Protein AF-A0A6V7JZI3-F1 (afdb_monomer_lite)

Foldseek 3Di:
DVVVVVVVVVVVVVVVVVVLCVLLVVQCVVVVHPDSVVLDDPDPCCLPPSVLVSLVPDPPCSVVVVVVSVVVVVCVVVVVVCVVLVVVLVVVCVVPVPDDSVVSSVVSVVVVVVVVVVVVDD

Structure (mmCIF, N/CA/C/O backbone):
data_AF-A0A6V7JZI3-F1
#
_entry.id   AF-A0A6V7JZI3-F1
#
loop_
_atom_site.group_PDB
_atom_site.id
_atom_site.type_symbol
_atom_site.label_atom_id
_atom_site.label_alt_id
_atom_site.label_comp_id
_atom_site.label_asym_id
_atom_site.label_entity_id
_atom_site.label_seq_id
_atom_site.pdbx_PDB_ins_code
_atom_site.Cartn_x
_atom_site.Cartn_y
_atom_site.Cartn_z
_atom_site.occupancy
_atom_site.B_iso_or_equiv
_atom_site.auth_seq_id
_atom_site.auth_comp_id
_atom_site.auth_asym_id
_atom_site.auth_atom_id
_atom_site.pdbx_PDB_model_num
ATOM 1 N N . ASP A 1 1 ? 11.018 18.668 -3.837 1.00 80.94 1 ASP A N 1
ATOM 2 C CA . ASP A 1 1 ? 10.198 17.506 -4.212 1.00 80.94 1 ASP A CA 1
ATOM 3 C C . ASP A 1 1 ? 10.286 16.393 -3.173 1.00 80.94 1 ASP A C 1
ATOM 5 O O . ASP A 1 1 ? 9.366 16.262 -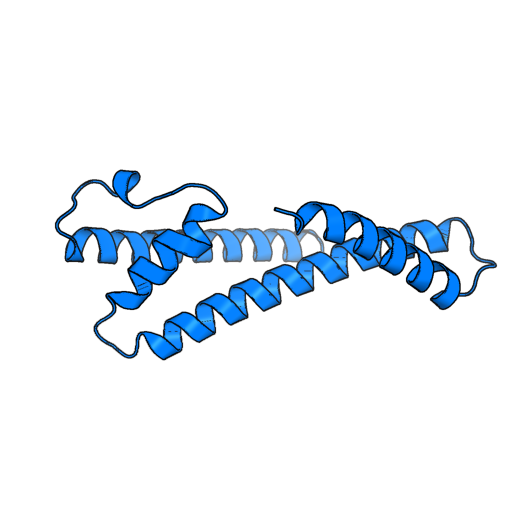2.380 1.00 80.94 1 ASP A O 1
ATOM 9 N N . VAL A 1 2 ? 11.439 15.725 -3.031 1.00 89.00 2 VAL A N 1
ATOM 10 C CA . VAL A 1 2 ? 11.650 14.648 -2.035 1.00 89.00 2 VAL A CA 1
ATOM 11 C C . VAL A 1 2 ? 11.252 15.055 -0.611 1.00 89.00 2 VAL A C 1
ATOM 13 O O . VAL A 1 2 ? 10.502 14.341 0.039 1.00 89.00 2 VAL A O 1
ATOM 16 N N . MET A 1 3 ? 11.663 16.243 -0.149 1.00 92.06 3 MET A N 1
ATOM 17 C CA . MET A 1 3 ? 11.278 16.741 1.179 1.00 92.06 3 MET A CA 1
ATOM 18 C C . MET A 1 3 ? 9.757 16.883 1.341 1.00 92.06 3 MET A C 1
ATOM 20 O O . MET A 1 3 ? 9.237 16.577 2.406 1.00 92.06 3 MET A O 1
ATOM 24 N N . ILE A 1 4 ? 9.036 17.308 0.299 1.00 93.88 4 ILE A N 1
ATOM 25 C CA . ILE A 1 4 ? 7.576 17.474 0.345 1.00 93.88 4 ILE A CA 1
ATOM 26 C C . ILE A 1 4 ? 6.907 16.097 0.398 1.00 93.88 4 ILE A C 1
ATOM 28 O O . ILE A 1 4 ? 6.070 15.870 1.264 1.00 93.88 4 ILE A O 1
ATOM 32 N N . ILE A 1 5 ? 7.330 15.164 -0.460 1.00 91.69 5 ILE A N 1
ATOM 33 C CA . ILE A 1 5 ? 6.788 13.798 -0.519 1.00 91.69 5 ILE A CA 1
ATOM 34 C C . ILE A 1 5 ? 7.008 13.067 0.811 1.00 91.69 5 ILE A C 1
ATOM 36 O O . ILE A 1 5 ? 6.056 12.553 1.388 1.00 91.69 5 ILE A O 1
ATOM 40 N N . THR A 1 6 ? 8.234 13.079 1.343 1.00 91.81 6 THR A N 1
ATOM 41 C CA . THR A 1 6 ? 8.553 12.416 2.617 1.00 91.81 6 THR A CA 1
ATOM 42 C C . THR A 1 6 ? 7.820 13.056 3.797 1.00 91.81 6 THR A C 1
ATOM 44 O O . THR A 1 6 ? 7.347 12.347 4.685 1.00 91.81 6 THR A O 1
ATOM 47 N N . SER A 1 7 ? 7.671 14.385 3.807 1.00 93.81 7 SER A N 1
ATOM 48 C CA . SER A 1 7 ? 6.916 15.072 4.865 1.00 93.81 7 SER A CA 1
ATOM 49 C C . SER A 1 7 ? 5.433 14.704 4.823 1.00 93.81 7 SER A C 1
ATOM 51 O O . SER A 1 7 ? 4.849 14.396 5.859 1.00 93.81 7 SER A O 1
ATOM 53 N N . LEU A 1 8 ? 4.826 14.701 3.632 1.00 91.50 8 LEU A N 1
ATOM 54 C CA . LEU A 1 8 ? 3.419 14.341 3.444 1.00 91.50 8 LEU A CA 1
ATOM 55 C C . LEU A 1 8 ? 3.147 12.881 3.807 1.00 91.50 8 LEU A C 1
ATOM 57 O O . LEU A 1 8 ? 2.147 12.600 4.465 1.00 91.50 8 LEU A O 1
ATOM 61 N N . ASP A 1 9 ? 4.038 11.967 3.428 1.00 90.00 9 ASP A N 1
ATOM 62 C CA . ASP A 1 9 ? 3.952 10.549 3.785 1.00 90.00 9 ASP A CA 1
ATOM 63 C C . ASP A 1 9 ? 4.026 10.339 5.304 1.00 90.00 9 ASP A C 1
ATOM 65 O O . ASP A 1 9 ? 3.194 9.643 5.888 1.00 90.00 9 ASP A O 1
ATOM 69 N N . THR A 1 10 ? 4.948 11.040 5.972 1.00 91.69 10 THR A N 1
ATOM 70 C CA . THR A 1 10 ? 5.094 10.989 7.434 1.00 91.69 10 THR A CA 1
ATOM 71 C C . THR A 1 10 ? 3.844 11.518 8.137 1.00 91.69 10 THR A C 1
ATOM 73 O O . THR A 1 10 ? 3.327 10.878 9.052 1.00 91.69 10 THR A O 1
ATOM 76 N N . VAL A 1 11 ? 3.321 12.668 7.699 1.00 94.44 11 VAL A N 1
ATOM 77 C CA . VAL A 1 11 ? 2.100 13.260 8.268 1.00 94.44 11 VAL A CA 1
ATOM 78 C C . VAL A 1 11 ? 0.895 12.349 8.035 1.00 94.44 11 VAL A C 1
ATOM 80 O O . VAL A 1 11 ? 0.128 12.104 8.963 1.00 94.44 11 VAL A O 1
ATOM 83 N N . THR A 1 12 ? 0.750 11.797 6.829 1.00 89.25 12 THR A N 1
ATOM 84 C CA . THR A 1 12 ? -0.335 10.861 6.498 1.00 89.25 12 THR A CA 1
ATOM 85 C C . THR A 1 12 ? -0.245 9.600 7.352 1.00 89.25 12 THR A C 1
ATOM 87 O O . THR A 1 12 ? -1.254 9.170 7.904 1.00 89.25 12 THR A O 1
ATOM 90 N N . SER A 1 13 ? 0.958 9.054 7.540 1.00 89.44 13 SER A N 1
ATOM 91 C CA . SER A 1 13 ? 1.203 7.891 8.399 1.00 89.44 13 SER A CA 1
ATOM 92 C C . SER A 1 13 ? 0.891 8.177 9.869 1.00 89.44 13 SER A C 1
ATOM 94 O O . SER A 1 13 ? 0.300 7.340 10.551 1.00 89.44 13 SER A O 1
ATOM 96 N N . MET A 1 14 ? 1.228 9.372 10.360 1.00 92.75 14 MET A N 1
ATOM 97 C CA . MET A 1 14 ? 0.922 9.791 11.728 1.00 92.75 14 MET A CA 1
ATOM 98 C C . MET A 1 14 ? -0.588 9.950 11.947 1.00 92.75 14 MET A C 1
ATOM 100 O O . MET A 1 14 ? -1.121 9.425 12.924 1.00 92.75 14 MET A O 1
ATOM 104 N N . ILE A 1 15 ? -1.291 10.615 11.022 1.00 91.69 15 ILE A N 1
ATOM 105 C CA . ILE A 1 15 ? -2.754 10.760 11.066 1.00 91.69 15 ILE A CA 1
ATOM 106 C C . ILE A 1 15 ? -3.418 9.387 10.996 1.00 91.69 15 ILE A C 1
ATOM 108 O O . ILE A 1 15 ? -4.279 9.093 11.824 1.00 91.69 15 ILE A O 1
ATOM 112 N N . ALA A 1 16 ? -2.984 8.534 10.062 1.00 86.44 16 ALA A N 1
ATOM 113 C CA . ALA A 1 16 ? -3.477 7.171 9.941 1.00 86.44 16 ALA A CA 1
ATOM 114 C C . ALA A 1 16 ? -3.325 6.441 11.275 1.00 86.44 16 ALA A C 1
ATOM 116 O O . ALA A 1 16 ? -4.327 5.966 11.798 1.00 86.44 16 ALA A O 1
ATOM 117 N N . GLY A 1 17 ? -2.129 6.451 11.877 1.00 86.00 17 GLY A N 1
ATOM 118 C CA . GLY A 1 17 ? -1.856 5.859 13.188 1.00 86.00 17 GLY A CA 1
ATOM 119 C C . GLY A 1 17 ? -2.795 6.359 14.289 1.00 86.00 17 GLY A C 1
ATOM 120 O O . GLY A 1 17 ? -3.400 5.551 14.992 1.00 86.00 17 GLY A O 1
ATOM 121 N N . CYS A 1 18 ? -2.994 7.674 14.409 1.00 86.94 18 CYS A N 1
ATOM 122 C CA . CYS A 1 18 ? -3.946 8.243 15.366 1.00 86.94 18 CYS A CA 1
ATOM 123 C C . CYS A 1 18 ? -5.386 7.763 15.114 1.00 86.94 18 CYS A C 1
ATOM 125 O O . CYS A 1 18 ? -6.091 7.424 16.063 1.00 86.94 18 CYS A O 1
ATOM 127 N N . THR A 1 19 ? -5.822 7.686 13.854 1.00 85.19 19 THR A N 1
ATOM 128 C CA . THR A 1 19 ? -7.143 7.155 13.488 1.00 85.19 19 THR A CA 1
ATOM 129 C C . THR A 1 19 ? -7.268 5.662 13.807 1.00 85.19 19 THR A C 1
ATOM 131 O O . THR A 1 19 ? -8.293 5.256 14.354 1.00 85.19 19 THR A O 1
ATOM 134 N N . ILE A 1 20 ? -6.231 4.854 13.538 1.00 80.56 20 ILE A N 1
ATOM 135 C CA . ILE A 1 20 ? -6.171 3.421 13.879 1.00 80.56 20 ILE A CA 1
ATOM 136 C C . ILE A 1 20 ? -6.406 3.239 15.379 1.00 80.56 20 ILE A C 1
ATOM 138 O O . ILE A 1 20 ? -7.347 2.560 15.790 1.00 80.56 20 ILE A O 1
ATOM 142 N N . PHE A 1 21 ? -5.577 3.885 16.200 1.00 81.00 21 PHE A N 1
ATOM 143 C CA . PHE A 1 21 ? -5.659 3.759 17.652 1.00 81.00 21 PHE A CA 1
ATOM 144 C C . PHE A 1 21 ? -6.953 4.351 18.221 1.00 81.00 21 PHE A C 1
ATOM 146 O O . PHE A 1 21 ? -7.487 3.806 19.182 1.00 81.00 21 PHE A O 1
ATOM 153 N N . GLY A 1 22 ? -7.500 5.409 17.615 1.00 82.62 22 GLY A N 1
ATOM 154 C CA . GLY A 1 22 ? -8.794 5.973 18.003 1.00 82.62 22 GLY A CA 1
ATOM 155 C C . GLY A 1 22 ? -9.960 5.004 17.780 1.00 82.62 22 GLY A C 1
ATOM 156 O O . GLY A 1 22 ? -10.775 4.807 18.680 1.00 82.62 22 GLY A O 1
ATOM 157 N N . ILE A 1 23 ? -10.016 4.352 16.613 1.00 78.00 23 ILE A N 1
ATOM 158 C CA . ILE A 1 23 ? -11.052 3.355 16.294 1.00 78.00 23 ILE A CA 1
ATOM 159 C C . ILE A 1 23 ? -10.915 2.131 17.204 1.00 78.00 23 ILE A C 1
ATOM 161 O O . ILE A 1 23 ? -11.902 1.689 17.793 1.00 78.00 23 ILE A O 1
ATOM 165 N N . LEU A 1 24 ? -9.695 1.611 17.370 1.00 74.56 24 LEU A N 1
ATOM 166 C CA . LEU A 1 24 ? -9.443 0.452 18.228 1.00 74.56 24 LEU A CA 1
ATOM 167 C C . LEU A 1 24 ? -9.708 0.748 19.711 1.00 74.56 24 LEU A C 1
ATOM 169 O O . LEU A 1 24 ? -10.252 -0.103 20.409 1.00 74.56 24 LEU A O 1
ATOM 173 N N . GLY A 1 25 ? -9.373 1.945 20.194 1.00 77.25 25 GLY A N 1
ATOM 174 C CA . GLY A 1 25 ? -9.664 2.365 21.565 1.00 77.25 25 GLY A CA 1
ATOM 175 C C . GLY A 1 25 ? -11.165 2.495 21.835 1.00 77.25 25 GLY A C 1
ATOM 176 O O . GLY A 1 25 ? -11.643 2.045 22.876 1.00 77.25 25 GLY A O 1
ATOM 177 N N . ASN A 1 26 ? -11.931 3.045 20.881 1.00 77.00 26 ASN A N 1
ATOM 178 C CA . ASN A 1 26 ? -13.393 3.078 20.984 1.00 77.00 26 ASN A CA 1
ATOM 179 C C . ASN A 1 26 ? -13.984 1.661 21.017 1.00 77.00 26 ASN A C 1
ATOM 181 O O . ASN A 1 26 ? -14.873 1.377 21.817 1.00 77.00 26 ASN A O 1
ATOM 185 N N . LEU A 1 27 ? -13.446 0.760 20.195 1.00 71.31 27 LEU A N 1
ATOM 186 C CA . LEU A 1 27 ? -13.864 -0.635 20.174 1.00 71.31 27 LEU A CA 1
ATOM 187 C C . LEU A 1 27 ? -13.560 -1.363 21.491 1.00 71.31 27 LEU A C 1
ATOM 189 O O . LEU A 1 27 ? -14.415 -2.086 21.996 1.00 71.31 27 LEU A O 1
ATOM 193 N N . ALA A 1 28 ? -12.363 -1.181 22.057 1.00 70.75 28 ALA A N 1
ATOM 194 C CA . ALA A 1 28 ? -11.977 -1.784 23.334 1.00 70.75 28 ALA A CA 1
ATOM 195 C C . ALA A 1 28 ? -12.953 -1.379 24.454 1.00 70.75 28 ALA A C 1
ATOM 197 O O . ALA A 1 28 ? -13.451 -2.228 25.197 1.00 70.75 28 ALA A O 1
ATOM 198 N N . LYS A 1 29 ? -13.335 -0.094 24.470 1.00 74.25 29 LYS A N 1
ATOM 199 C CA . LYS A 1 29 ? -14.345 0.452 25.382 1.00 74.25 29 LYS A CA 1
ATOM 200 C C . LYS A 1 29 ? -15.735 -0.166 25.184 1.00 74.25 29 LYS A C 1
ATOM 202 O O . LYS A 1 29 ? -16.386 -0.487 26.173 1.00 74.25 29 LYS A O 1
ATOM 207 N N . GLU A 1 30 ? -16.196 -0.353 23.945 1.00 71.31 30 GLU A N 1
ATOM 208 C CA . GLU A 1 30 ? -17.490 -1.005 23.663 1.00 71.31 30 GLU A CA 1
ATOM 209 C C . GLU A 1 30 ? -17.492 -2.507 23.984 1.00 71.31 30 GLU A C 1
ATOM 211 O O . GLU A 1 30 ? -18.523 -3.058 24.363 1.00 71.31 30 GLU A O 1
ATOM 216 N N . MET A 1 31 ? -16.348 -3.180 23.857 1.00 68.31 31 MET A N 1
ATOM 217 C CA . MET A 1 31 ? -16.203 -4.602 24.179 1.00 68.31 31 MET A CA 1
ATOM 218 C C . MET A 1 31 ? -16.009 -4.888 25.672 1.00 68.31 31 MET A C 1
ATOM 220 O O . MET A 1 31 ? -15.992 -6.058 26.053 1.00 68.31 31 MET A O 1
ATOM 224 N N . GLY A 1 32 ? -15.843 -3.859 26.508 1.00 66.38 32 GLY A N 1
ATOM 225 C CA . GLY A 1 32 ? -15.526 -4.029 27.928 1.00 66.38 32 GLY A CA 1
ATOM 226 C C . GLY A 1 32 ? -14.176 -4.714 28.163 1.00 66.38 32 GLY A C 1
ATOM 227 O O . GLY A 1 32 ? -13.997 -5.359 29.193 1.00 66.38 32 GLY A O 1
ATOM 228 N N . THR A 1 33 ? -13.252 -4.619 27.199 1.00 64.38 33 THR A N 1
ATOM 229 C CA . THR A 1 33 ? -11.884 -5.126 27.335 1.00 64.38 33 THR A CA 1
ATOM 230 C C . THR A 1 33 ? -10.946 -3.952 27.588 1.00 64.38 33 THR A C 1
ATOM 232 O O . THR A 1 33 ? -10.837 -3.047 26.764 1.00 64.38 33 THR A O 1
ATOM 235 N N . ASP A 1 34 ? -10.276 -3.951 28.740 1.00 61.50 34 ASP A N 1
ATOM 236 C CA . ASP A 1 34 ? -9.287 -2.921 29.088 1.00 61.50 34 ASP A CA 1
ATOM 237 C C . ASP A 1 34 ? -7.946 -3.132 28.360 1.00 61.50 34 ASP A C 1
ATOM 239 O O . ASP A 1 34 ? -7.088 -2.248 28.361 1.00 61.50 34 ASP A O 1
ATOM 243 N N . ASP A 1 35 ? -7.758 -4.288 27.710 1.00 63.72 35 ASP A N 1
ATOM 244 C CA . ASP A 1 35 ? -6.513 -4.640 27.034 1.00 63.72 35 ASP A CA 1
ATOM 245 C C . ASP A 1 35 ? -6.634 -4.542 25.508 1.00 63.72 35 ASP A C 1
ATOM 247 O O . ASP A 1 35 ? -7.113 -5.451 24.820 1.00 63.72 35 ASP A O 1
ATOM 251 N N . ILE A 1 36 ? -6.121 -3.435 24.969 1.00 64.19 36 ILE A N 1
ATOM 252 C CA . ILE A 1 36 ? -6.002 -3.187 23.527 1.00 64.19 36 ILE A CA 1
ATOM 253 C C . ILE A 1 36 ? -5.071 -4.238 22.877 1.00 64.19 36 ILE A C 1
ATOM 255 O O . ILE A 1 36 ? -5.222 -4.560 21.700 1.00 64.19 36 ILE A O 1
ATOM 259 N N . GLY A 1 37 ? -4.146 -4.841 23.634 1.00 63.62 37 GLY A N 1
ATOM 260 C CA . GLY A 1 37 ? -3.255 -5.897 23.147 1.00 63.62 37 GLY A CA 1
ATOM 261 C C . GLY A 1 37 ? -3.988 -7.177 22.742 1.00 63.62 37 GLY A C 1
ATOM 262 O O . GLY A 1 37 ? -3.580 -7.840 21.790 1.00 63.62 37 GLY A O 1
ATOM 263 N N . SER A 1 38 ? -5.116 -7.488 23.389 1.00 64.00 38 SER A N 1
ATOM 264 C CA . SER A 1 38 ? -5.933 -8.670 23.075 1.00 64.00 38 SER A CA 1
ATOM 265 C C . SER A 1 38 ? -6.687 -8.564 21.740 1.00 64.00 38 SER A C 1
ATOM 267 O O . SER A 1 38 ? -7.028 -9.580 21.133 1.00 64.00 38 SER A O 1
ATOM 269 N N . VAL A 1 39 ? -6.915 -7.336 21.257 1.00 62.19 39 VAL A N 1
ATOM 270 C CA . VAL A 1 39 ? -7.689 -7.046 20.036 1.00 62.19 39 VAL A CA 1
ATOM 271 C C . VAL A 1 39 ? -6.802 -6.703 18.839 1.00 62.19 39 VAL A C 1
ATOM 273 O O . VAL A 1 39 ? -7.263 -6.731 17.699 1.00 62.19 39 VAL A O 1
ATOM 276 N N . VAL A 1 40 ? -5.519 -6.411 19.071 1.00 63.16 40 VAL A N 1
ATOM 277 C CA . VAL A 1 40 ? -4.526 -6.067 18.045 1.00 63.16 40 VAL A CA 1
ATOM 278 C C . VAL A 1 40 ? -3.803 -7.334 17.592 1.00 63.16 40 VAL A C 1
ATOM 280 O O . VAL A 1 40 ? -2.830 -7.775 18.200 1.00 63.16 40 VAL A O 1
ATOM 283 N N . ARG A 1 41 ? -4.229 -7.917 16.468 1.00 68.81 41 ARG A N 1
ATOM 284 C CA . ARG A 1 41 ? -3.393 -8.889 15.747 1.00 68.81 41 ARG A CA 1
ATOM 285 C C . ARG A 1 41 ? -2.422 -8.117 14.865 1.00 68.81 41 ARG A C 1
ATOM 287 O O . ARG A 1 41 ? -2.868 -7.440 13.958 1.00 68.81 41 ARG A O 1
ATOM 294 N N . ALA A 1 42 ? -1.117 -8.179 15.111 1.00 64.62 42 ALA A N 1
ATOM 295 C CA . ALA A 1 42 ? -0.149 -7.423 14.309 1.00 64.62 42 ALA A CA 1
ATOM 296 C C . ALA A 1 42 ? -0.150 -7.832 12.816 1.00 64.62 42 ALA A C 1
ATOM 298 O O . ALA A 1 42 ? -0.490 -8.961 12.455 1.00 64.62 42 ALA A O 1
ATOM 299 N N . GLY A 1 43 ? 0.271 -6.912 11.943 1.00 75.81 43 GLY A N 1
ATOM 300 C CA . GLY A 1 43 ? 0.436 -7.165 10.508 1.00 75.81 43 GLY A CA 1
ATOM 301 C C . GLY A 1 43 ? -0.886 -7.250 9.740 1.00 75.81 43 GLY A C 1
ATOM 302 O O . GLY A 1 43 ? -1.804 -6.463 9.963 1.00 75.81 43 GLY A O 1
ATOM 303 N N . THR A 1 44 ? -0.989 -8.206 8.816 1.00 77.38 44 THR A N 1
ATOM 304 C CA . THR A 1 44 ? -2.183 -8.412 7.972 1.00 77.38 44 THR A CA 1
ATOM 305 C C . THR A 1 44 ? -3.423 -8.786 8.786 1.00 77.38 44 THR A C 1
ATOM 307 O O . THR A 1 44 ? -4.536 -8.408 8.422 1.00 77.38 44 THR A O 1
ATOM 310 N N . GLY A 1 45 ? -3.235 -9.461 9.926 1.00 73.50 45 GLY A N 1
ATOM 311 C CA . GLY A 1 45 ? -4.311 -9.792 10.859 1.00 73.50 45 GLY A CA 1
ATOM 312 C C . GLY A 1 45 ? -5.010 -8.559 11.436 1.00 73.50 45 GLY A C 1
ATOM 313 O O . GLY A 1 45 ? -6.195 -8.633 11.742 1.00 73.50 45 GLY A O 1
ATOM 314 N N . LEU A 1 46 ? -4.326 -7.413 11.515 1.00 75.25 46 LEU A N 1
ATOM 315 C CA . LEU A 1 46 ? -4.926 -6.179 12.012 1.00 75.25 46 LEU A CA 1
ATOM 316 C C . LEU A 1 46 ? -5.990 -5.705 11.028 1.00 75.25 46 LEU A C 1
ATOM 318 O O . LEU A 1 46 ? -7.153 -5.544 11.383 1.00 75.25 46 LEU A O 1
ATOM 322 N N . ALA A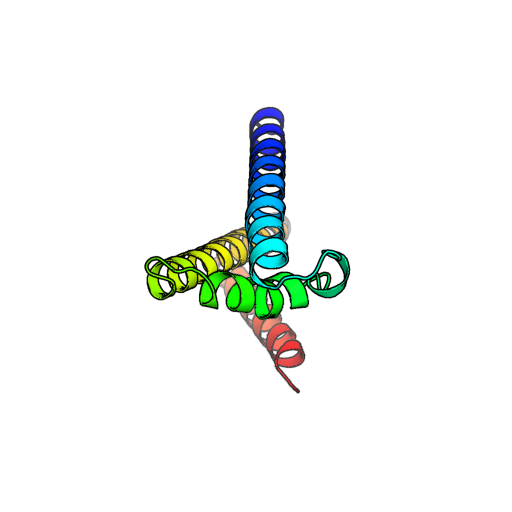 1 47 ? -5.581 -5.533 9.770 1.00 79.19 47 ALA A N 1
ATOM 323 C CA . ALA A 1 47 ? -6.404 -4.954 8.717 1.00 79.19 47 ALA A CA 1
ATOM 324 C C . ALA A 1 47 ? -7.558 -5.866 8.281 1.00 79.19 47 ALA A C 1
ATOM 326 O O . ALA A 1 47 ? -8.608 -5.361 7.905 1.00 79.19 47 ALA A O 1
ATOM 327 N N . PHE A 1 48 ? -7.392 -7.191 8.333 1.00 80.75 48 PHE A N 1
ATOM 328 C CA . PHE A 1 48 ? -8.395 -8.132 7.817 1.00 80.75 48 PHE A CA 1
ATOM 329 C C . PHE A 1 48 ? -9.208 -8.868 8.887 1.00 80.75 48 PHE A C 1
ATOM 331 O O . PHE A 1 48 ? -10.163 -9.552 8.531 1.00 80.75 48 PHE A O 1
ATOM 338 N N . ILE A 1 49 ? -8.865 -8.737 10.172 1.00 78.69 49 ILE A N 1
ATOM 339 C CA . ILE A 1 49 ? -9.616 -9.363 11.274 1.00 78.69 49 ILE A CA 1
ATOM 340 C C . ILE A 1 49 ? -10.068 -8.285 12.257 1.00 78.69 49 ILE A C 1
ATOM 342 O O . ILE A 1 49 ? -11.257 -7.994 12.349 1.00 78.69 49 ILE A O 1
ATOM 346 N N . SER A 1 50 ? -9.121 -7.618 12.921 1.00 78.88 50 SER A N 1
ATOM 347 C CA . SER A 1 50 ? -9.432 -6.639 13.969 1.00 78.88 50 SER A CA 1
ATOM 348 C C . SER A 1 50 ? -10.223 -5.430 13.452 1.00 78.88 50 SER A C 1
ATOM 350 O O . SER A 1 50 ? -11.106 -4.925 14.138 1.00 78.88 50 SER A O 1
ATOM 352 N N . TYR A 1 51 ? -9.922 -4.957 12.240 1.00 77.50 51 TYR A N 1
ATOM 353 C CA . TYR A 1 51 ? -10.577 -3.796 11.632 1.00 77.50 51 TYR A CA 1
ATOM 354 C C . TYR A 1 51 ? -12.029 -4.045 11.199 1.00 77.50 51 TYR A C 1
ATOM 356 O O . TYR A 1 51 ? -12.895 -3.253 11.574 1.00 77.50 51 TYR A O 1
ATOM 364 N N . PRO A 1 52 ? -12.338 -5.114 10.442 1.00 81.00 52 PRO A N 1
ATOM 365 C CA . PRO A 1 52 ? -13.720 -5.486 10.159 1.00 81.00 52 PRO A CA 1
ATOM 366 C C . PRO A 1 52 ? -14.534 -5.726 11.432 1.00 81.00 52 PRO A C 1
ATOM 368 O O . PRO A 1 52 ? -15.659 -5.236 11.516 1.00 81.00 52 PRO A O 1
ATOM 371 N N . ASP A 1 53 ? -13.950 -6.385 12.441 1.00 78.56 53 ASP A N 1
ATOM 372 C CA . ASP A 1 53 ? -14.586 -6.579 13.751 1.00 78.56 53 ASP A CA 1
ATOM 373 C C . ASP A 1 53 ? -14.883 -5.244 14.448 1.00 78.56 53 ASP A C 1
ATOM 375 O O . ASP A 1 53 ? -15.928 -5.100 15.085 1.00 78.56 53 ASP A O 1
ATOM 379 N N . ALA A 1 54 ? -14.001 -4.248 14.294 1.00 77.31 54 ALA A N 1
ATOM 380 C CA . ALA A 1 54 ? -14.216 -2.900 14.808 1.00 77.31 54 ALA A CA 1
ATOM 381 C C . ALA A 1 54 ? -15.400 -2.206 14.133 1.00 77.31 54 ALA A C 1
ATOM 383 O O . ALA A 1 54 ? -16.303 -1.689 14.789 1.00 77.31 54 ALA A O 1
ATOM 384 N N . ILE A 1 55 ? -15.394 -2.220 12.801 1.00 77.88 55 ILE A N 1
ATOM 385 C CA . ILE A 1 55 ? -16.398 -1.550 11.976 1.00 77.88 55 ILE A CA 1
ATOM 386 C C . ILE A 1 55 ? -17.771 -2.200 12.167 1.00 77.88 55 ILE A C 1
ATOM 388 O O . ILE A 1 55 ? -18.773 -1.493 12.200 1.00 77.88 55 ILE A O 1
ATOM 392 N N . ALA A 1 56 ? -17.837 -3.521 12.348 1.00 80.25 56 ALA A N 1
ATOM 393 C CA . ALA A 1 56 ? -19.089 -4.239 12.579 1.00 80.25 56 ALA A CA 1
ATOM 394 C C . ALA A 1 56 ? -19.815 -3.805 13.866 1.00 80.25 56 ALA A C 1
ATOM 396 O O . ALA A 1 56 ? -21.032 -3.962 13.954 1.00 80.25 56 ALA A O 1
ATOM 397 N N . LYS A 1 57 ? -19.094 -3.245 14.847 1.00 78.62 57 LYS A N 1
ATOM 398 C CA . LYS A 1 57 ? -19.675 -2.742 16.103 1.00 78.62 57 LYS A CA 1
ATOM 399 C C . LYS A 1 57 ? -20.116 -1.284 16.033 1.00 78.62 57 LYS A C 1
ATOM 401 O O . LYS A 1 57 ? -20.799 -0.815 16.938 1.00 78.62 57 LYS A O 1
ATOM 406 N N . PHE A 1 58 ? -19.820 -0.578 14.941 1.00 74.88 58 PHE A N 1
ATOM 407 C CA . PHE A 1 58 ? -20.304 0.785 14.770 1.00 74.88 58 PHE A CA 1
ATOM 408 C C . PHE A 1 58 ? -21.829 0.838 14.692 1.00 74.88 58 PHE A C 1
ATOM 410 O O . PHE A 1 58 ? -22.464 0.292 13.792 1.00 74.88 58 PHE A O 1
ATOM 417 N N . SER A 1 59 ? -22.402 1.602 15.619 1.00 72.06 59 SER A N 1
ATOM 418 C CA . SER A 1 59 ? -23.840 1.866 15.704 1.00 72.06 59 SER A CA 1
ATOM 419 C C . SER A 1 59 ? -24.388 2.645 14.495 1.00 72.06 59 SER A C 1
ATOM 421 O O . SER A 1 59 ? -25.593 2.636 14.249 1.00 72.06 59 SER A O 1
ATOM 423 N N . TRP A 1 60 ? -23.526 3.339 13.738 1.00 73.94 60 TRP A N 1
ATOM 424 C CA . TRP A 1 60 ? -23.920 4.200 12.620 1.00 73.94 60 TRP A CA 1
ATOM 425 C C . TRP A 1 60 ? -23.295 3.738 11.296 1.00 73.94 60 TRP A C 1
ATOM 427 O O . TRP A 1 60 ? -22.093 3.863 11.082 1.00 73.94 60 TRP A O 1
ATOM 437 N N . VAL A 1 61 ? -24.143 3.213 10.405 1.00 81.69 61 VAL A N 1
ATOM 438 C CA . VAL A 1 61 ? -23.848 2.835 9.004 1.00 81.69 61 VAL A CA 1
ATOM 439 C C . VAL A 1 61 ? -22.542 2.025 8.811 1.00 81.69 61 VAL A C 1
ATOM 441 O O . VAL A 1 61 ? -21.676 2.419 8.022 1.00 81.69 61 VAL A O 1
ATOM 444 N N . PRO A 1 62 ? -22.383 0.860 9.469 1.00 81.06 62 PRO A N 1
ATOM 445 C CA . PRO A 1 62 ? -21.143 0.076 9.420 1.00 81.06 62 PRO A CA 1
ATOM 446 C C . PRO A 1 62 ? -20.783 -0.411 8.004 1.00 81.06 62 PRO A C 1
ATOM 448 O O . PRO A 1 62 ? -19.605 -0.487 7.649 1.00 81.06 62 PRO A O 1
ATOM 451 N N . GLN A 1 63 ? -21.776 -0.662 7.143 1.00 84.62 63 GLN A N 1
ATOM 452 C CA . GLN A 1 63 ? -21.551 -1.075 5.753 1.00 84.62 63 GLN A CA 1
ATOM 453 C C . GLN A 1 63 ? -20.780 -0.025 4.939 1.00 84.62 63 GLN A C 1
ATOM 455 O O . GLN A 1 63 ? -19.909 -0.390 4.151 1.00 84.62 63 GLN A O 1
ATOM 460 N N . LEU A 1 64 ? -21.061 1.269 5.132 1.00 85.62 64 LEU A N 1
ATOM 461 C CA . LEU A 1 64 ? -20.378 2.336 4.393 1.00 85.62 64 LEU A CA 1
ATOM 462 C C . LEU A 1 64 ? -18.898 2.411 4.788 1.00 85.62 64 LEU A C 1
ATOM 464 O O . LEU A 1 64 ? -18.028 2.475 3.921 1.00 85.62 64 LEU A O 1
ATOM 468 N N . PHE A 1 65 ? -18.609 2.348 6.090 1.00 81.75 65 PHE A N 1
ATOM 469 C CA . PHE A 1 65 ? -17.239 2.373 6.605 1.00 81.75 65 PHE A CA 1
ATOM 470 C C . PHE A 1 65 ? -16.436 1.140 6.188 1.00 81.75 65 PHE A C 1
ATOM 472 O O . PHE A 1 65 ? -15.257 1.269 5.867 1.00 81.75 65 PHE A O 1
ATOM 479 N N . SER A 1 66 ? -17.074 -0.032 6.117 1.00 84.69 66 SER A N 1
ATOM 480 C CA . SER A 1 66 ? -16.430 -1.253 5.628 1.00 84.69 66 SER A CA 1
ATOM 481 C C . SER A 1 66 ? -15.997 -1.103 4.166 1.00 84.69 66 SER A C 1
ATOM 483 O O . SER A 1 66 ? -14.833 -1.337 3.841 1.00 84.69 66 SER A O 1
ATOM 485 N N . VAL A 1 67 ? -16.890 -0.616 3.294 1.00 89.25 67 VAL A N 1
ATOM 486 C CA . VAL A 1 67 ? -16.564 -0.374 1.878 1.00 89.25 67 VAL A CA 1
ATOM 487 C C . VAL A 1 67 ? -15.446 0.659 1.737 1.00 89.25 67 VAL A C 1
ATOM 489 O O . VAL A 1 67 ? -14.490 0.413 1.006 1.00 89.25 67 VAL A O 1
ATOM 492 N N . LEU A 1 68 ? -15.519 1.785 2.454 1.00 87.25 68 LEU A N 1
ATOM 493 C CA . LEU A 1 68 ? -14.483 2.822 2.406 1.00 87.25 68 LEU A CA 1
ATOM 494 C C . LEU A 1 68 ? -13.114 2.297 2.856 1.00 87.25 68 LEU A C 1
ATOM 496 O O . LEU A 1 68 ? -12.108 2.598 2.216 1.00 87.25 68 LEU A O 1
ATOM 500 N N . PHE A 1 69 ? -13.076 1.481 3.910 1.00 85.06 69 PHE A N 1
ATOM 501 C CA . PHE A 1 69 ? -11.845 0.877 4.412 1.00 85.06 69 PHE A CA 1
ATOM 502 C C . PHE A 1 69 ? -11.211 -0.077 3.388 1.00 85.06 69 PHE A C 1
ATOM 504 O O . PHE A 1 69 ? -10.020 0.029 3.092 1.00 85.06 69 PHE A O 1
ATOM 511 N N . PHE A 1 70 ? -12.002 -0.970 2.786 1.00 88.12 70 PHE A N 1
ATOM 512 C CA . PHE A 1 70 ? -11.489 -1.894 1.772 1.00 88.12 70 PHE A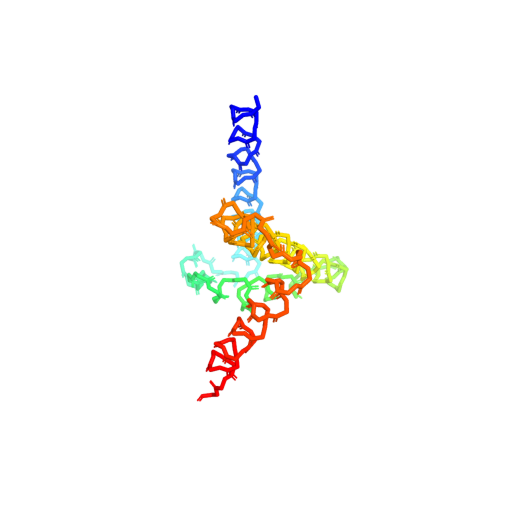 CA 1
ATOM 513 C C . PHE A 1 70 ? -11.099 -1.190 0.469 1.00 88.12 70 PHE A C 1
ATOM 515 O O . PHE A 1 70 ? -10.086 -1.548 -0.131 1.00 88.12 70 PHE A O 1
ATOM 522 N N . VAL A 1 71 ? -11.840 -0.161 0.047 1.00 91.50 71 VAL A N 1
ATOM 523 C CA . VAL A 1 71 ? -11.470 0.665 -1.113 1.00 91.50 71 VAL A CA 1
ATOM 524 C C . VAL A 1 71 ? -10.169 1.418 -0.845 1.00 91.50 71 VAL A C 1
ATOM 526 O O . VAL A 1 71 ? -9.296 1.431 -1.708 1.00 91.50 71 VAL A O 1
ATOM 529 N N . MET A 1 72 ? -9.990 1.989 0.348 1.00 89.50 72 MET A N 1
ATOM 530 C CA . MET A 1 72 ? -8.731 2.621 0.750 1.00 89.50 72 MET A CA 1
ATOM 531 C C . MET A 1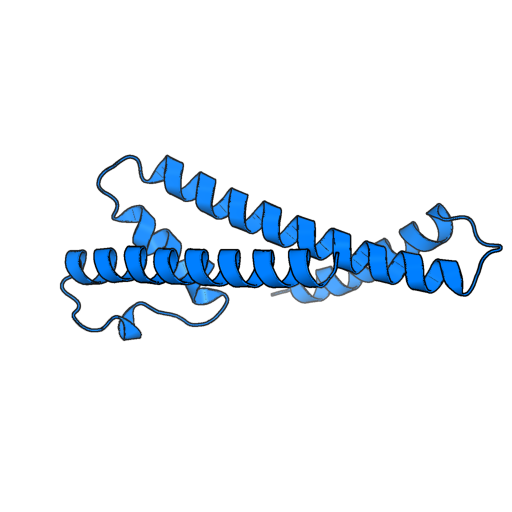 72 ? -7.565 1.627 0.672 1.00 89.50 72 MET A C 1
ATOM 533 O O . MET A 1 72 ? -6.567 1.909 0.012 1.00 89.50 72 MET A O 1
ATOM 537 N N . MET A 1 73 ? -7.703 0.453 1.294 1.00 88.88 73 MET A N 1
ATOM 538 C CA . MET A 1 73 ? -6.710 -0.628 1.236 1.00 88.88 73 MET A CA 1
ATOM 539 C C . MET A 1 73 ? -6.379 -1.033 -0.207 1.00 88.88 73 MET A C 1
ATOM 541 O O . MET A 1 73 ? -5.210 -1.206 -0.551 1.00 88.88 73 MET A O 1
ATOM 545 N N . PHE A 1 74 ? -7.395 -1.146 -1.065 1.00 90.62 74 PHE A N 1
ATOM 546 C CA . PHE A 1 74 ? -7.227 -1.477 -2.477 1.00 90.62 74 PHE A CA 1
ATOM 547 C C . PHE A 1 74 ? -6.454 -0.392 -3.233 1.00 90.62 74 PHE A C 1
ATOM 549 O O . PHE A 1 74 ? -5.485 -0.701 -3.922 1.00 90.62 74 PHE A O 1
ATOM 556 N N . VAL A 1 75 ? -6.835 0.879 -3.081 1.00 91.44 75 VAL A N 1
ATOM 557 C CA . VAL A 1 75 ? -6.169 2.008 -3.749 1.00 91.44 75 VAL A CA 1
ATOM 558 C C . VAL A 1 75 ? -4.711 2.127 -3.306 1.00 91.44 75 VAL A C 1
ATOM 560 O O . VAL A 1 75 ? -3.838 2.302 -4.156 1.00 91.44 75 VAL A O 1
ATOM 563 N N . LEU A 1 76 ? -4.430 1.974 -2.006 1.00 90.25 76 LEU A N 1
ATOM 564 C CA . LEU A 1 76 ? -3.063 1.972 -1.478 1.00 90.25 76 LEU A CA 1
ATOM 565 C C . LEU A 1 76 ? -2.241 0.816 -2.060 1.00 90.25 76 LEU A C 1
ATOM 567 O O . LEU A 1 76 ? -1.153 1.039 -2.587 1.00 90.25 76 LEU A O 1
ATOM 571 N N . GLY A 1 77 ? -2.782 -0.406 -2.038 1.00 90.44 77 GLY A N 1
ATOM 572 C CA . GLY A 1 77 ? -2.101 -1.584 -2.574 1.00 90.44 77 GLY A CA 1
ATOM 573 C C . GLY A 1 77 ? -1.806 -1.475 -4.072 1.00 90.44 77 GLY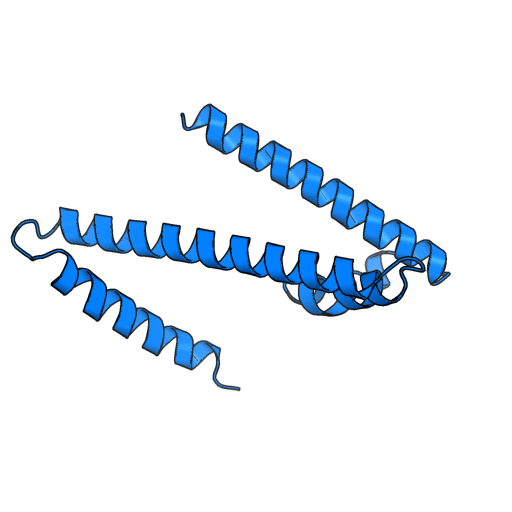 A C 1
ATOM 574 O O . GLY A 1 77 ? -0.678 -1.721 -4.504 1.00 90.44 77 GLY A O 1
ATOM 575 N N . VAL A 1 78 ? -2.793 -1.057 -4.871 1.00 92.50 78 VAL A N 1
ATOM 576 C CA . VAL A 1 78 ? -2.640 -0.894 -6.325 1.00 92.50 78 VAL A CA 1
ATOM 577 C C . VAL A 1 78 ? -1.671 0.239 -6.654 1.00 92.50 78 VAL A C 1
ATOM 579 O O . VAL A 1 78 ? -0.790 0.052 -7.491 1.00 92.50 78 VAL A O 1
ATOM 582 N N . GLY A 1 79 ? -1.789 1.391 -5.989 1.00 91.44 79 GLY A N 1
ATOM 583 C CA . GLY A 1 79 ? -0.898 2.531 -6.207 1.00 91.44 79 GLY A CA 1
ATOM 584 C C . GLY A 1 79 ? 0.567 2.171 -5.957 1.00 91.44 79 GLY A C 1
ATOM 585 O O . GLY A 1 79 ? 1.423 2.419 -6.810 1.00 91.44 79 GLY A O 1
ATOM 586 N N . SER A 1 80 ? 0.851 1.501 -4.838 1.00 92.00 80 SER A N 1
ATOM 587 C CA . SER A 1 80 ? 2.197 1.019 -4.520 1.00 92.00 80 SER A CA 1
ATOM 588 C C . SER A 1 80 ? 2.690 -0.030 -5.521 1.00 92.00 80 SER A C 1
ATOM 590 O O . SER A 1 80 ? 3.832 0.052 -5.975 1.00 92.00 80 SER A O 1
ATOM 592 N N . ALA A 1 81 ? 1.846 -0.990 -5.914 1.00 90.94 81 ALA A N 1
ATOM 593 C CA . ALA A 1 81 ? 2.218 -2.024 -6.880 1.00 90.94 81 ALA A CA 1
ATOM 594 C C . ALA A 1 81 ? 2.565 -1.442 -8.258 1.00 90.94 81 ALA A C 1
ATOM 596 O O . ALA A 1 81 ? 3.578 -1.820 -8.847 1.00 90.94 81 ALA A O 1
ATOM 597 N N . VAL A 1 82 ? 1.773 -0.483 -8.751 1.00 91.12 82 VAL A N 1
ATOM 598 C CA . VAL A 1 82 ? 2.036 0.211 -10.020 1.00 91.12 82 VAL A CA 1
ATOM 599 C C . VAL A 1 82 ? 3.329 1.026 -9.937 1.00 91.12 82 VAL A C 1
ATOM 601 O O . VAL A 1 82 ? 4.133 0.975 -10.866 1.00 91.12 82 VAL A O 1
ATOM 604 N N . GLY A 1 83 ? 3.578 1.719 -8.820 1.00 92.00 83 GLY A N 1
ATOM 605 C CA . GLY A 1 83 ? 4.823 2.464 -8.601 1.00 92.00 83 GLY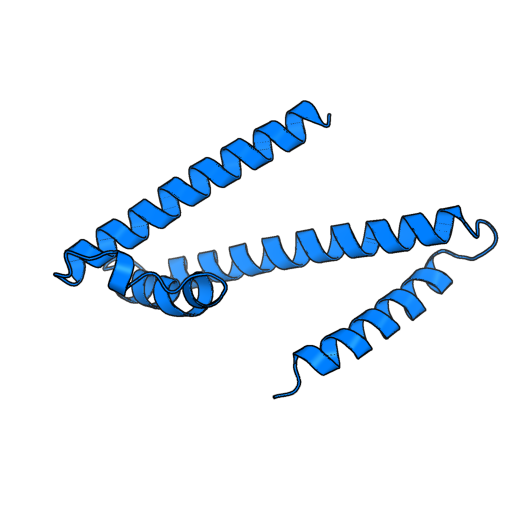 A CA 1
ATOM 606 C C . GLY A 1 83 ? 6.070 1.570 -8.593 1.00 92.00 83 GLY A C 1
ATOM 607 O O . GLY A 1 83 ? 7.066 1.880 -9.253 1.00 92.00 83 GLY A O 1
ATOM 608 N N . MET A 1 84 ? 6.008 0.422 -7.909 1.00 91.12 84 MET A N 1
ATOM 609 C CA . MET A 1 84 ? 7.098 -0.561 -7.892 1.00 91.12 84 MET A CA 1
ATOM 610 C C . MET A 1 84 ? 7.324 -1.183 -9.273 1.00 91.12 84 MET A C 1
ATOM 612 O O . MET A 1 84 ? 8.452 -1.191 -9.765 1.00 91.12 84 MET A O 1
ATOM 616 N N . ALA A 1 85 ? 6.260 -1.652 -9.932 1.00 90.25 85 ALA A N 1
ATOM 617 C CA . ALA A 1 85 ? 6.353 -2.244 -11.265 1.00 90.25 85 ALA A CA 1
ATOM 618 C C . ALA A 1 85 ? 6.910 -1.241 -12.286 1.00 90.25 85 ALA A C 1
ATOM 620 O O . ALA A 1 85 ? 7.815 -1.574 -13.051 1.00 90.25 85 ALA A O 1
ATOM 621 N N . GLY A 1 86 ? 6.432 0.007 -12.255 1.00 90.94 86 GLY A N 1
ATOM 622 C CA . GLY A 1 86 ? 6.935 1.089 -13.098 1.00 90.94 86 GLY A CA 1
ATOM 623 C C . GLY A 1 86 ? 8.418 1.382 -12.865 1.00 90.94 86 GLY A C 1
ATOM 624 O O . GLY A 1 86 ? 9.159 1.564 -13.829 1.00 90.94 86 GLY A O 1
ATOM 625 N N . SER A 1 87 ? 8.881 1.347 -11.612 1.00 90.81 87 SER A N 1
ATOM 626 C CA . SER A 1 87 ? 10.301 1.536 -11.277 1.00 90.81 87 SER A CA 1
ATOM 627 C C . SER A 1 87 ? 11.183 0.423 -11.851 1.00 90.81 87 SER A C 1
ATOM 629 O O . SER A 1 87 ? 12.232 0.705 -12.429 1.00 90.81 87 SER A O 1
ATOM 631 N N . VAL A 1 88 ? 10.732 -0.835 -11.770 1.00 90.69 88 VAL A N 1
ATOM 632 C CA . VAL A 1 88 ? 11.435 -1.989 -12.358 1.00 90.69 88 VAL A CA 1
ATOM 633 C C . VAL A 1 88 ? 11.490 -1.876 -13.883 1.00 90.69 88 VAL A C 1
ATOM 635 O O . VAL A 1 88 ? 12.563 -1.996 -14.473 1.00 90.69 88 VAL A O 1
ATOM 638 N N . ILE A 1 89 ? 10.356 -1.587 -14.529 1.00 89.25 89 ILE A N 1
ATOM 639 C CA . ILE A 1 89 ? 10.265 -1.445 -15.991 1.00 89.25 89 ILE A CA 1
ATOM 640 C C . ILE A 1 89 ? 11.157 -0.299 -16.484 1.00 89.25 89 ILE A C 1
ATOM 642 O O . ILE A 1 89 ? 11.876 -0.457 -17.474 1.00 89.25 89 ILE A O 1
ATOM 646 N N . SER A 1 90 ? 11.147 0.840 -15.787 1.00 88.62 90 SER A N 1
ATOM 647 C CA . SER A 1 90 ? 11.981 1.999 -16.116 1.00 88.62 90 SER A CA 1
ATOM 648 C C . SER A 1 90 ? 13.474 1.677 -15.971 1.00 88.62 90 SER A C 1
ATOM 650 O O . SER A 1 90 ? 14.262 1.979 -16.868 1.00 88.62 90 SER A O 1
ATOM 652 N N . GLY A 1 91 ? 13.857 0.959 -14.907 1.00 89.25 91 GLY A N 1
ATOM 653 C CA . GLY A 1 91 ? 15.227 0.481 -14.708 1.00 89.25 91 GLY A CA 1
ATOM 654 C C . GLY A 1 91 ? 15.721 -0.432 -15.837 1.00 89.25 91 GLY A C 1
ATOM 655 O O . GLY A 1 91 ? 16.832 -0.247 -16.333 1.00 89.25 91 GLY A O 1
ATOM 656 N N . ILE A 1 92 ? 14.888 -1.373 -16.298 1.00 86.94 92 ILE A N 1
ATOM 657 C CA . ILE A 1 92 ? 15.230 -2.282 -17.409 1.00 86.94 92 ILE A CA 1
ATOM 658 C C . ILE A 1 92 ? 15.313 -1.520 -18.738 1.00 86.94 92 ILE A C 1
ATOM 660 O O . ILE A 1 92 ? 16.239 -1.730 -19.523 1.00 86.94 92 ILE A O 1
ATOM 664 N N . THR A 1 93 ? 14.379 -0.599 -18.980 1.00 87.62 93 THR A N 1
ATOM 665 C CA . THR A 1 93 ? 14.355 0.224 -20.201 1.00 87.62 93 THR A CA 1
ATOM 666 C C . THR A 1 93 ? 15.609 1.093 -20.315 1.00 87.62 93 THR A C 1
ATOM 668 O O . THR A 1 93 ? 16.156 1.237 -21.407 1.00 87.62 93 THR A O 1
ATOM 671 N N . GLY A 1 94 ? 16.119 1.611 -19.191 1.00 85.31 94 GLY A N 1
ATOM 672 C CA . GLY A 1 94 ? 17.364 2.380 -19.153 1.00 85.31 94 GLY A CA 1
ATOM 673 C C . GLY A 1 94 ? 18.611 1.584 -19.561 1.00 85.31 94 GLY A C 1
ATOM 674 O O . GLY A 1 94 ? 19.536 2.160 -20.125 1.00 85.31 94 GLY A O 1
ATOM 675 N N . GLN A 1 95 ? 18.637 0.267 -19.327 1.00 87.75 95 GLN A N 1
ATOM 676 C CA . GLN A 1 95 ? 19.759 -0.594 -19.728 1.00 87.75 95 GLN A CA 1
ATOM 677 C C . GLN A 1 95 ? 19.679 -1.051 -21.193 1.00 87.75 95 GLN A C 1
ATOM 679 O O . GLN A 1 95 ? 20.710 -1.323 -21.805 1.00 87.75 95 GLN A O 1
ATOM 684 N N . PHE A 1 96 ? 18.476 -1.103 -21.777 1.00 82.88 96 PHE A N 1
ATOM 685 C CA . PHE A 1 96 ? 18.243 -1.580 -23.145 1.00 82.88 96 PHE A CA 1
ATOM 686 C C . PHE A 1 96 ? 17.415 -0.582 -23.981 1.00 82.88 96 PHE A C 1
ATOM 688 O O . PHE A 1 96 ? 16.272 -0.873 -24.342 1.00 82.88 96 PHE A O 1
ATOM 695 N N . PRO A 1 97 ? 17.988 0.575 -24.369 1.00 77.31 97 PRO A N 1
ATOM 696 C CA . PRO A 1 97 ? 17.260 1.649 -25.058 1.00 77.31 97 PRO A CA 1
ATOM 697 C C . PRO A 1 97 ? 16.761 1.293 -26.473 1.00 77.31 97 PRO A C 1
ATOM 699 O O . PRO A 1 97 ? 15.955 2.025 -27.041 1.00 77.31 97 PRO A O 1
ATOM 702 N N . GLY A 1 98 ? 17.226 0.185 -27.064 1.00 79.94 98 GLY A N 1
ATOM 703 C CA . GLY A 1 98 ? 16.795 -0.285 -28.389 1.00 79.94 98 GLY A CA 1
ATOM 704 C C . GLY A 1 98 ? 15.515 -1.134 -28.396 1.00 79.94 98 GLY A C 1
ATOM 705 O O . GLY A 1 98 ? 15.014 -1.465 -29.470 1.00 79.94 98 GLY A O 1
ATOM 706 N N . ILE A 1 99 ? 14.989 -1.512 -27.226 1.00 84.00 99 ILE A N 1
ATOM 707 C CA . ILE A 1 99 ? 13.816 -2.388 -27.093 1.00 84.00 99 ILE A CA 1
ATOM 708 C C . ILE A 1 99 ? 12.559 -1.535 -26.883 1.00 84.00 99 ILE A C 1
ATOM 710 O O . ILE A 1 99 ? 12.562 -0.573 -26.117 1.00 84.00 99 ILE A O 1
ATOM 714 N N . LYS A 1 100 ? 11.449 -1.882 -27.548 1.00 87.06 100 LYS A N 1
ATOM 715 C CA . LYS A 1 100 ? 10.185 -1.149 -27.377 1.00 87.06 100 LYS A CA 1
ATOM 716 C C . LYS A 1 100 ? 9.621 -1.387 -25.978 1.00 87.06 100 LYS A C 1
ATOM 718 O O . LYS A 1 100 ? 9.572 -2.523 -25.517 1.00 87.06 100 LYS A O 1
ATOM 723 N N . HIS A 1 101 ? 9.075 -0.341 -25.361 1.00 83.38 101 HIS A N 1
ATOM 724 C CA . HIS A 1 101 ? 8.518 -0.389 -24.003 1.00 83.38 101 HIS A CA 1
ATOM 725 C C . HIS A 1 101 ? 7.536 -1.559 -23.786 1.00 83.38 101 HIS A C 1
ATOM 727 O O . HIS A 1 101 ? 7.613 -2.257 -22.777 1.00 83.38 101 HIS A O 1
ATOM 733 N N . TRP A 1 102 ? 6.652 -1.854 -24.751 1.00 84.25 102 TRP A N 1
ATOM 734 C CA . TRP A 1 102 ? 5.701 -2.970 -24.618 1.00 84.25 102 TRP A CA 1
ATOM 735 C C . TRP A 1 102 ? 6.393 -4.334 -24.466 1.00 84.25 102 TRP A C 1
ATOM 737 O O . TRP A 1 102 ? 5.851 -5.222 -23.812 1.00 84.25 102 TRP A O 1
ATOM 747 N N . GLN A 1 103 ? 7.578 -4.511 -25.066 1.00 86.69 103 GLN A N 1
ATOM 748 C CA . GLN A 1 103 ? 8.326 -5.772 -25.051 1.00 86.69 103 GLN A CA 1
ATOM 749 C C . GLN A 1 103 ? 9.001 -6.020 -23.702 1.00 86.69 103 GLN A C 1
ATOM 751 O O . GLN A 1 103 ? 9.364 -7.154 -23.429 1.00 86.69 103 GLN A O 1
ATOM 756 N N . ILE A 1 104 ? 9.150 -4.988 -22.867 1.00 86.44 104 ILE A N 1
ATOM 757 C CA . ILE A 1 104 ? 9.688 -5.086 -21.504 1.00 86.44 104 ILE A CA 1
ATOM 758 C C . ILE A 1 104 ? 8.544 -5.261 -20.500 1.00 86.44 104 ILE A C 1
ATOM 760 O O . ILE A 1 104 ? 8.639 -6.072 -19.578 1.00 86.44 104 ILE A O 1
ATOM 764 N N . VAL A 1 105 ? 7.429 -4.552 -20.709 1.00 88.19 105 VAL A N 1
ATOM 765 C CA . VAL A 1 105 ? 6.243 -4.630 -19.841 1.00 88.19 105 VAL A CA 1
ATOM 766 C C . VAL A 1 105 ? 5.652 -6.037 -19.831 1.00 88.19 105 VAL A C 1
ATOM 768 O O . VAL A 1 105 ? 5.482 -6.608 -18.760 1.00 88.19 105 VAL A O 1
ATOM 771 N N . TYR A 1 106 ? 5.380 -6.619 -21.004 1.00 89.81 106 TYR A N 1
ATOM 772 C CA . TYR A 1 106 ? 4.756 -7.943 -21.108 1.00 89.81 106 TYR A CA 1
ATOM 773 C C . TYR A 1 106 ? 5.485 -9.042 -20.317 1.00 89.81 106 TYR A C 1
ATOM 775 O O . TYR A 1 106 ? 4.841 -9.674 -19.479 1.00 89.81 106 TYR A O 1
ATOM 783 N N . PRO A 1 107 ? 6.798 -9.284 -20.517 1.00 89.38 107 PRO A N 1
ATOM 784 C CA . PRO A 1 107 ? 7.505 -10.323 -19.774 1.00 89.38 107 PRO A CA 1
ATOM 785 C C . PRO A 1 107 ? 7.624 -9.992 -18.286 1.00 89.38 107 PRO A C 1
ATOM 787 O O . PRO A 1 107 ? 7.477 -10.890 -17.465 1.00 89.38 107 PRO A O 1
ATOM 790 N N . THR A 1 108 ? 7.815 -8.721 -17.917 1.00 88.31 108 THR A N 1
ATOM 791 C CA . THR A 1 108 ? 7.892 -8.314 -16.503 1.00 88.31 108 THR A CA 1
ATOM 792 C C . THR A 1 108 ? 6.571 -8.582 -15.778 1.00 88.31 108 THR A C 1
ATOM 794 O O . THR A 1 108 ? 6.563 -9.175 -14.701 1.00 88.31 108 THR A O 1
ATOM 797 N N . CYS A 1 109 ? 5.440 -8.220 -16.391 1.00 89.56 109 CYS A N 1
ATOM 798 C CA . CYS A 1 109 ? 4.111 -8.513 -15.861 1.00 89.56 109 CYS A CA 1
ATOM 799 C C . CYS A 1 109 ? 3.821 -10.019 -15.833 1.00 89.56 109 CYS A C 1
ATOM 801 O O . CYS A 1 109 ? 3.248 -10.503 -14.862 1.00 89.56 109 CYS A O 1
ATOM 803 N N . PHE A 1 110 ? 4.232 -10.765 -16.862 1.00 91.31 110 PHE A N 1
ATOM 804 C CA . PHE A 1 110 ? 4.029 -12.212 -16.928 1.00 91.31 110 PHE A CA 1
ATOM 805 C C . PHE A 1 110 ? 4.807 -12.951 -15.831 1.00 91.31 110 PHE A C 1
ATOM 807 O O . PHE A 1 110 ? 4.237 -13.776 -15.123 1.00 91.31 110 PHE A O 1
ATOM 814 N N . VAL A 1 111 ? 6.082 -12.609 -15.625 1.00 90.25 111 VAL A N 1
ATOM 815 C CA . VAL A 1 111 ? 6.897 -13.160 -14.530 1.00 90.25 111 VAL A CA 1
ATOM 816 C C . VAL A 1 111 ? 6.315 -12.765 -13.172 1.00 90.25 111 VAL A C 1
ATOM 818 O O . VAL A 1 111 ? 6.171 -13.622 -12.302 1.00 90.25 111 VAL A O 1
ATOM 821 N N . GLY A 1 112 ? 5.914 -11.501 -13.000 1.00 89.56 112 GLY A N 1
ATOM 822 C CA . GLY A 1 112 ? 5.251 -11.035 -11.779 1.00 89.56 112 GLY A CA 1
ATOM 823 C C . GLY A 1 112 ? 3.958 -11.799 -11.475 1.00 89.56 112 GLY A C 1
ATOM 824 O O . GLY A 1 112 ? 3.724 -12.173 -10.329 1.00 89.56 112 GLY A O 1
ATOM 825 N N . TYR A 1 113 ? 3.155 -12.100 -12.498 1.00 90.25 113 TYR A N 1
ATOM 826 C CA . TYR A 1 113 ? 1.949 -12.917 -12.371 1.00 90.25 113 TYR A CA 1
ATOM 827 C C . TYR A 1 113 ? 2.263 -14.358 -11.948 1.00 90.25 113 TYR A C 1
ATOM 829 O O . TYR A 1 113 ? 1.629 -14.863 -11.026 1.00 90.25 113 TYR A O 1
ATOM 837 N N . LEU A 1 114 ? 3.265 -15.003 -12.558 1.00 91.94 114 LEU A N 1
ATOM 838 C CA . LEU A 1 114 ? 3.676 -16.365 -12.190 1.00 91.94 114 LEU A CA 1
ATOM 839 C C . LEU A 1 114 ? 4.166 -16.453 -10.740 1.00 91.94 114 LEU A C 1
ATOM 841 O O . LEU A 1 114 ? 3.784 -17.373 -10.022 1.00 91.94 114 LEU A O 1
ATOM 845 N N . ILE A 1 115 ? 4.975 -15.486 -10.297 1.00 89.69 115 ILE A N 1
ATOM 846 C CA . ILE A 1 115 ? 5.426 -15.408 -8.901 1.00 89.69 115 ILE A CA 1
ATOM 847 C C . ILE A 1 115 ? 4.228 -15.174 -7.976 1.00 89.69 115 ILE A C 1
ATOM 849 O O . ILE A 1 115 ? 4.091 -15.857 -6.964 1.00 89.69 115 ILE A O 1
ATOM 853 N N . GLY A 1 116 ? 3.328 -14.254 -8.334 1.00 88.62 116 GLY A N 1
ATOM 854 C CA . GLY A 1 116 ? 2.107 -13.993 -7.570 1.00 88.62 116 GLY A CA 1
ATOM 855 C C . GLY A 1 116 ? 1.214 -15.228 -7.420 1.00 88.62 116 GLY A C 1
ATOM 856 O O . GLY A 1 116 ? 0.619 -15.426 -6.365 1.00 88.62 116 GLY A O 1
ATOM 857 N N . LEU A 1 117 ? 1.174 -16.100 -8.430 1.00 89.81 117 LEU A N 1
ATOM 858 C CA . LEU A 1 117 ? 0.400 -17.343 -8.406 1.00 89.81 117 LEU A CA 1
ATOM 859 C C . LEU A 1 117 ? 0.892 -18.302 -7.306 1.00 89.81 117 LEU A C 1
ATOM 861 O O . LEU A 1 117 ? 0.075 -18.911 -6.617 1.00 89.81 117 LEU A O 1
ATOM 865 N N . VAL A 1 118 ? 2.206 -18.360 -7.061 1.00 91.19 118 VAL A N 1
ATOM 866 C CA . VAL A 1 118 ? 2.787 -19.143 -5.953 1.00 91.19 118 VAL A CA 1
ATOM 867 C C . VAL A 1 118 ? 2.294 -18.633 -4.594 1.00 91.19 118 VAL A C 1
ATOM 869 O O . VAL A 1 118 ? 1.965 -19.438 -3.733 1.00 91.19 118 VAL A O 1
ATOM 872 N N . TYR A 1 119 ? 2.171 -17.315 -4.414 1.00 85.31 119 TYR A N 1
ATOM 873 C CA . TYR A 1 119 ? 1.697 -16.707 -3.161 1.00 85.31 119 TYR A CA 1
ATOM 874 C C . TYR A 1 119 ? 0.189 -16.862 -2.911 1.00 85.31 119 TYR A C 1
ATOM 876 O O . TYR A 1 119 ? -0.254 -16.707 -1.776 1.00 85.31 119 TYR A O 1
ATOM 884 N N . ILE A 1 120 ? -0.601 -17.131 -3.954 1.00 88.31 120 ILE A N 1
ATOM 885 C CA . ILE A 1 120 ? -2.056 -17.357 -3.858 1.00 88.31 120 ILE A CA 1
ATOM 886 C C . ILE A 1 120 ? -2.376 -18.848 -3.636 1.00 88.31 120 ILE A C 1
ATOM 888 O O . ILE A 1 120 ? -3.501 -19.200 -3.283 1.00 88.31 120 ILE A O 1
ATOM 892 N N . THR A 1 121 ? -1.398 -19.733 -3.836 1.00 86.62 121 THR A N 1
ATOM 893 C CA . THR A 1 121 ? -1.566 -21.177 -3.635 1.00 86.62 121 THR A CA 1
ATOM 894 C C . THR A 1 121 ? -1.642 -21.487 -2.125 1.00 86.62 121 THR A C 1
ATOM 896 O O . THR A 1 121 ? -0.867 -20.898 -1.372 1.00 86.62 121 THR A O 1
ATOM 899 N N . PRO A 1 122 ? -2.584 -22.344 -1.675 1.00 65.75 122 PRO A N 1
ATOM 900 C CA . PRO A 1 122 ? -2.813 -22.643 -0.256 1.00 65.75 122 PRO A CA 1
ATOM 901 C C . PRO A 1 122 ? -1.661 -23.381 0.436 1.00 65.75 122 PRO A C 1
ATOM 903 O O . PRO A 1 122 ? -0.911 -24.111 -0.254 1.00 65.75 122 PRO A O 1
#

pLDDT: mean 83.19, std 8.66, range [61.5, 94.44]

Sequence (122 aa):
DVMIITSLDTVTSMIAGCTIFGILGNLAKEMGTDDIGSVVRAGTGLAFISYPDAIAKFSWVPQLFSVLFFVMMFVLGVGSAVGMAGSVISGITGQFPGIKHWQIVYPTCFVGYLIGLVYITP

InterPro domains:
  IPR000175 Sodium:neurotransmitter symporter [PF00209] (1-121)
  IPR000175 Sodium:neurotransmitter symporter [PR00176] (3-23)
  IPR000175 Sodium:neurotransmitter symporter [PR00176] (59-78)
  IPR000175 Sodium:neurotransmitter symporter [PS50267] (1-122)
  IPR000175 Sodium:neurotransmitter symporter [PTHR11616] (1-121)
  IPR037272 Sodium:neurotransmitter symporter superfamily [SSF161070] (1-118)

Organism: NCBI:txid1563983

Secondary structure (DSSP, 8-state):
-HHHHHHHHHHHHHHHHHHHHHHHHHHHHHHT-S-GGGT---THHIIIIIHHHHHHT-SS-HHHHHHHHHHHHHHHHHHHHHHHHHHHHHHHHHH-TTS-HHHHHHHHHHHHHHHHHHHH--

Radius of gyration: 19.9 Å; chains: 1; bounding box: 44×40×58 Å